Protein AF-A0A6J4KBL3-F1 (afdb_monomer)

Mean predicted aligned error: 5.26 Å

Structure (mmCIF, N/CA/C/O backbone):
data_AF-A0A6J4KBL3-F1
#
_entry.id   AF-A0A6J4KBL3-F1
#
loop_
_atom_site.group_PDB
_atom_site.id
_atom_site.type_symbol
_atom_site.label_atom_id
_atom_site.label_alt_id
_atom_site.label_comp_id
_atom_site.label_asym_id
_atom_site.label_entity_id
_atom_site.label_seq_id
_atom_site.pdbx_PDB_ins_code
_atom_site.Cartn_x
_atom_site.Cartn_y
_atom_site.Cartn_z
_atom_site.occupancy
_atom_site.B_iso_or_equiv
_atom_site.auth_seq_id
_atom_site.auth_comp_id
_atom_site.auth_asym_id
_atom_site.auth_atom_id
_atom_site.pdbx_PDB_model_num
ATOM 1 N N . MET A 1 1 ? 4.577 5.728 -20.205 1.00 89.19 1 MET A N 1
ATOM 2 C CA . MET A 1 1 ? 4.140 6.196 -18.874 1.00 89.19 1 MET A CA 1
ATOM 3 C C . MET A 1 1 ? 3.135 5.190 -18.352 1.00 89.19 1 MET A C 1
ATOM 5 O O . MET A 1 1 ? 2.407 4.637 -19.167 1.00 89.19 1 MET A O 1
ATOM 9 N N . VAL A 1 2 ? 3.138 4.914 -17.052 1.00 95.12 2 VAL A N 1
ATOM 10 C CA . VAL A 1 2 ? 2.142 4.054 -16.396 1.00 95.12 2 VAL A CA 1
ATOM 11 C C . VAL A 1 2 ? 1.475 4.836 -15.271 1.00 95.12 2 VAL A C 1
ATOM 13 O O . VAL A 1 2 ? 2.112 5.711 -14.681 1.00 95.12 2 VAL A O 1
ATOM 16 N N . THR A 1 3 ? 0.215 4.521 -14.992 1.00 95.38 3 THR A N 1
ATOM 17 C CA . THR A 1 3 ? -0.606 5.209 -13.992 1.00 95.38 3 THR A CA 1
ATOM 18 C C . THR A 1 3 ? -1.329 4.168 -13.147 1.00 95.38 3 THR A C 1
ATOM 20 O O . THR A 1 3 ? -1.824 3.180 -13.688 1.00 9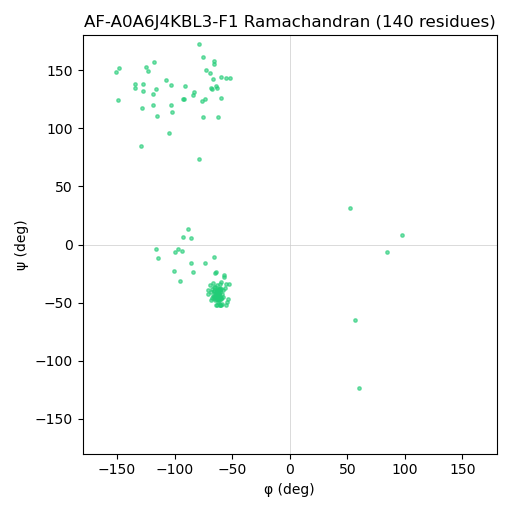5.38 3 THR A O 1
ATOM 23 N N . THR A 1 4 ? -1.333 4.354 -11.830 1.00 94.38 4 THR A N 1
ATOM 24 C CA . THR A 1 4 ? -2.048 3.492 -10.879 1.00 94.38 4 THR A CA 1
ATOM 25 C C . THR A 1 4 ? -3.545 3.806 -10.846 1.00 94.38 4 THR A C 1
ATOM 27 O O . THR A 1 4 ? -3.992 4.772 -11.466 1.00 94.38 4 THR A O 1
ATOM 30 N N . TRP A 1 5 ? -4.340 2.993 -10.144 1.00 90.69 5 TRP A N 1
ATOM 31 C CA . TRP A 1 5 ? -5.802 3.096 -10.168 1.00 90.69 5 TRP A CA 1
ATOM 32 C C . TRP A 1 5 ? -6.308 4.435 -9.615 1.00 90.69 5 TRP A C 1
ATOM 34 O O . TRP A 1 5 ? -7.193 5.050 -10.207 1.00 90.69 5 TRP A O 1
ATOM 44 N N . LEU A 1 6 ? -5.700 4.938 -8.537 1.00 92.25 6 LEU A N 1
ATOM 45 C CA . LEU A 1 6 ? -6.021 6.244 -7.944 1.00 92.25 6 LEU A CA 1
ATOM 46 C C . LEU A 1 6 ? -5.214 7.403 -8.562 1.00 92.25 6 LEU A C 1
ATOM 48 O O . LEU A 1 6 ? -5.219 8.514 -8.034 1.00 92.25 6 LEU A O 1
ATOM 52 N N . GLY A 1 7 ? -4.553 7.180 -9.704 1.00 93.44 7 GLY A N 1
ATOM 53 C CA . GLY A 1 7 ? -4.075 8.253 -10.581 1.00 93.44 7 GLY A CA 1
ATOM 54 C C . GLY A 1 7 ? -2.609 8.669 -10.426 1.00 93.44 7 GLY A C 1
ATOM 55 O O . GLY A 1 7 ? -2.181 9.636 -11.064 1.00 93.44 7 GLY A O 1
ATOM 56 N N . ARG A 1 8 ? -1.789 7.960 -9.639 1.00 94.56 8 ARG A N 1
ATOM 57 C CA . ARG A 1 8 ? -0.353 8.272 -9.536 1.00 94.56 8 ARG A CA 1
ATOM 58 C C . ARG A 1 8 ? 0.378 7.823 -10.800 1.00 94.56 8 ARG A C 1
ATOM 60 O O . ARG A 1 8 ? 0.319 6.657 -11.175 1.00 94.56 8 ARG A O 1
ATOM 67 N N . SER A 1 9 ? 1.104 8.734 -11.447 1.00 96.69 9 SER A N 1
ATOM 68 C CA . SER A 1 9 ? 1.801 8.454 -12.712 1.00 96.69 9 SER A CA 1
ATOM 69 C C . SER A 1 9 ? 3.318 8.362 -12.547 1.00 96.69 9 SER A C 1
ATOM 71 O O . SER A 1 9 ? 3.918 9.126 -11.791 1.00 96.69 9 SER A O 1
ATOM 73 N N . SER A 1 10 ? 3.945 7.432 -13.270 1.00 95.75 10 SER A N 1
ATOM 74 C CA . SER A 1 10 ? 5.404 7.285 -13.307 1.00 95.75 10 SER A CA 1
ATOM 75 C C . SER A 1 10 ? 6.054 8.494 -13.987 1.00 95.75 10 SER A C 1
ATOM 77 O O . SER A 1 10 ? 5.534 8.920 -15.025 1.00 95.75 10 SER A O 1
ATOM 79 N N . PRO A 1 11 ? 7.223 8.978 -13.529 1.00 94.38 11 PRO A N 1
ATOM 80 C CA . PRO A 1 11 ? 7.965 9.991 -14.269 1.00 94.38 11 PRO A CA 1
ATOM 81 C C . PRO A 1 11 ? 8.330 9.477 -15.676 1.00 94.38 11 PRO A C 1
ATOM 83 O O . PRO A 1 11 ? 8.603 8.279 -15.845 1.00 94.38 11 PRO A O 1
ATOM 86 N N . PRO A 1 12 ? 8.326 10.344 -16.704 1.00 93.12 12 PRO A N 1
ATOM 87 C CA . PRO A 1 12 ? 8.805 9.965 -18.025 1.00 93.12 12 PRO A CA 1
ATOM 88 C C . PRO A 1 12 ? 10.316 9.670 -17.984 1.00 93.12 12 PRO A C 1
ATOM 90 O O . PRO A 1 12 ? 11.023 10.199 -17.121 1.00 93.12 12 PRO A O 1
ATOM 93 N N . PRO A 1 13 ? 10.840 8.849 -18.913 1.00 94.06 13 PRO A N 1
ATOM 94 C CA . PRO A 1 13 ? 12.281 8.705 -19.077 1.00 94.06 13 PRO A CA 1
ATOM 95 C C . PRO A 1 13 ? 12.938 10.076 -19.316 1.00 94.06 13 PRO A C 1
ATOM 97 O O . PRO A 1 13 ? 12.360 10.916 -20.010 1.00 94.06 13 PRO A O 1
ATOM 100 N N . PRO A 1 14 ? 14.144 10.324 -18.780 1.00 93.56 14 PRO A N 1
ATOM 101 C CA . PRO A 1 14 ? 14.840 11.582 -19.020 1.00 93.56 14 PRO A CA 1
ATOM 102 C C . PRO A 1 14 ? 15.239 11.718 -20.503 1.00 93.56 14 PRO A C 1
ATOM 104 O O . PRO A 1 14 ? 15.436 10.703 -21.179 1.00 93.56 14 PRO A O 1
ATOM 107 N N . PRO A 1 15 ? 15.469 12.942 -21.019 1.00 95.88 15 PRO A N 1
ATOM 108 C CA . PRO A 1 15 ? 15.909 13.154 -22.404 1.00 95.88 15 PRO A CA 1
ATOM 109 C C . PRO A 1 15 ? 17.155 12.341 -22.792 1.00 95.88 15 PRO A C 1
ATOM 111 O O . PRO A 1 15 ? 17.262 11.850 -23.914 1.00 95.88 15 PRO A O 1
ATOM 114 N N . SER A 1 16 ? 18.072 12.123 -21.844 1.00 94.75 16 SER A N 1
ATOM 115 C CA . SER A 1 16 ? 19.273 11.301 -22.036 1.00 94.75 16 SER A CA 1
ATOM 116 C C . SER A 1 16 ? 18.965 9.850 -22.414 1.00 94.75 16 SER A C 1
ATOM 118 O O . SER A 1 16 ? 19.712 9.251 -23.186 1.00 94.75 16 SER A O 1
ATOM 120 N N . TRP A 1 17 ? 17.857 9.291 -21.923 1.00 95.88 17 TRP A N 1
ATOM 121 C CA . TRP A 1 17 ? 17.397 7.959 -22.308 1.00 95.88 17 TRP A CA 1
ATOM 122 C C . TRP A 1 17 ? 16.999 7.932 -23.788 1.00 95.88 17 TRP A C 1
ATOM 124 O O . TRP A 1 17 ? 17.419 7.040 -24.523 1.00 95.88 17 TRP A O 1
ATOM 134 N N . HIS A 1 18 ? 16.260 8.947 -24.252 1.00 95.75 18 HIS A N 1
ATOM 135 C CA . HIS A 1 18 ? 15.832 9.054 -25.649 1.00 95.75 18 HIS A CA 1
ATOM 136 C C . HIS A 1 18 ? 17.018 9.189 -26.607 1.00 95.75 18 HIS A C 1
ATOM 138 O O . HIS A 1 18 ? 17.039 8.515 -27.633 1.00 95.75 18 HIS A O 1
ATOM 144 N N . LEU A 1 19 ? 18.034 9.977 -26.243 1.00 96.56 19 LEU A N 1
ATOM 145 C CA . LEU A 1 19 ? 19.265 10.106 -27.030 1.00 96.56 19 LEU A CA 1
ATOM 146 C C . LEU A 1 19 ? 19.995 8.766 -27.187 1.00 96.56 19 LEU A C 1
ATOM 148 O O . LEU A 1 19 ? 20.496 8.458 -28.266 1.00 96.56 19 LEU A O 1
ATOM 152 N N . VAL A 1 20 ? 20.032 7.941 -26.134 1.00 96.94 20 VAL A N 1
ATOM 153 C CA . VAL A 1 20 ? 20.633 6.599 -26.202 1.00 96.94 20 VAL A CA 1
ATOM 154 C C . VAL A 1 20 ? 19.846 5.686 -27.145 1.00 96.94 20 VAL A C 1
ATOM 156 O O . VAL A 1 20 ? 20.461 4.944 -27.909 1.00 96.94 20 VAL A O 1
ATOM 159 N N . GLN A 1 21 ? 18.510 5.749 -27.131 1.00 97.38 21 GLN A N 1
ATOM 160 C CA . GLN A 1 21 ? 17.689 4.966 -28.063 1.00 97.38 21 GLN A CA 1
ATOM 161 C C . GLN A 1 21 ? 17.865 5.438 -29.512 1.00 97.38 21 GLN A C 1
ATOM 163 O O . GLN A 1 21 ? 18.085 4.611 -30.392 1.00 97.38 21 GLN A O 1
ATOM 168 N N . GLN A 1 22 ? 17.833 6.754 -29.748 1.00 96.81 22 GLN A N 1
ATOM 169 C CA . GLN A 1 22 ? 18.027 7.349 -31.074 1.00 96.81 22 GLN A CA 1
ATOM 170 C C . GLN A 1 22 ? 19.399 6.995 -31.649 1.00 96.81 22 GLN A C 1
ATOM 172 O O . GLN A 1 22 ? 19.494 6.550 -32.788 1.00 96.81 22 GLN A O 1
ATOM 177 N N . ARG A 1 23 ? 20.467 7.116 -30.851 1.00 95.88 23 ARG A N 1
ATOM 178 C CA . ARG A 1 23 ? 21.826 6.772 -31.286 1.00 95.88 23 ARG A CA 1
ATOM 179 C C . ARG A 1 23 ? 21.953 5.304 -31.681 1.00 95.88 23 ARG A C 1
ATOM 181 O O . ARG A 1 23 ? 22.649 4.990 -32.635 1.00 95.88 23 ARG A O 1
ATOM 188 N N . ALA A 1 24 ? 21.274 4.408 -30.969 1.00 96.31 24 ALA A N 1
ATOM 189 C CA . ALA A 1 24 ? 21.285 2.983 -31.280 1.00 96.31 24 ALA A CA 1
ATOM 190 C C . ALA A 1 24 ? 20.462 2.606 -32.526 1.00 96.31 24 ALA A C 1
ATOM 192 O O . ALA A 1 24 ? 20.633 1.496 -33.027 1.00 96.31 24 ALA A O 1
ATOM 193 N N . SER A 1 25 ? 19.580 3.491 -33.011 1.00 95.12 25 SER A N 1
ATOM 194 C CA . SER A 1 25 ? 18.787 3.275 -34.230 1.00 95.12 25 SER A CA 1
ATOM 195 C C . SER A 1 25 ? 19.426 3.842 -35.501 1.00 95.12 25 SER A C 1
ATOM 197 O O . SER A 1 25 ? 18.880 3.646 -36.584 1.00 95.12 25 SER A O 1
ATOM 199 N N . LEU A 1 26 ? 20.548 4.559 -35.384 1.00 96.81 26 LEU A N 1
ATOM 200 C CA . LEU A 1 26 ? 21.257 5.120 -36.533 1.00 96.81 26 LEU A CA 1
ATOM 201 C C . LEU A 1 26 ? 21.981 4.023 -37.341 1.00 96.81 26 LEU A C 1
ATOM 203 O O . LEU A 1 26 ? 22.413 3.028 -36.753 1.00 96.81 26 LEU A O 1
ATOM 207 N N . PRO A 1 27 ? 22.155 4.189 -38.665 1.00 95.25 27 PRO A N 1
ATOM 208 C CA . PRO A 1 27 ? 22.878 3.227 -39.506 1.00 95.25 27 PRO A CA 1
ATOM 209 C C . PRO A 1 27 ? 24.307 2.923 -39.028 1.00 95.25 27 PRO A C 1
ATOM 211 O O . PRO A 1 27 ? 24.777 1.794 -39.139 1.00 95.25 27 PRO A O 1
ATOM 214 N N . GLU A 1 28 ? 24.986 3.918 -38.462 1.00 96.19 28 GLU A N 1
ATOM 215 C CA . GLU A 1 28 ? 26.346 3.845 -37.920 1.00 96.19 28 GLU A CA 1
ATOM 216 C C . GLU A 1 28 ? 26.418 3.355 -36.462 1.00 96.19 28 GLU A C 1
ATOM 218 O O . GLU A 1 28 ? 27.494 3.354 -35.857 1.00 96.19 28 GLU A O 1
ATOM 223 N N . ALA A 1 29 ? 25.289 2.948 -35.870 1.00 96.38 29 ALA A N 1
ATOM 224 C CA . ALA A 1 29 ? 25.236 2.500 -34.485 1.00 96.38 29 ALA A CA 1
ATOM 225 C C . ALA A 1 29 ? 26.145 1.289 -34.249 1.00 96.38 29 ALA A C 1
ATOM 227 O O . ALA A 1 29 ? 26.014 0.236 -34.879 1.00 96.38 29 ALA A O 1
ATOM 228 N N . THR A 1 30 ? 27.034 1.398 -33.263 1.00 97.56 30 THR A N 1
ATOM 229 C CA . THR A 1 30 ? 27.912 0.285 -32.906 1.00 97.56 30 THR A CA 1
ATOM 230 C C . THR A 1 30 ? 27.149 -0.790 -32.132 1.00 97.56 30 THR A C 1
ATOM 232 O O . THR A 1 30 ? 26.128 -0.541 -31.481 1.00 97.56 30 THR A O 1
ATOM 235 N N . ALA A 1 31 ? 27.706 -2.002 -32.081 1.00 96.75 31 ALA A N 1
ATOM 236 C CA . ALA A 1 31 ? 27.178 -3.050 -31.208 1.00 96.75 31 ALA A CA 1
ATOM 237 C C . ALA A 1 31 ? 27.148 -2.621 -29.723 1.00 96.75 31 ALA A C 1
ATOM 239 O O . ALA A 1 31 ? 26.311 -3.098 -28.956 1.00 96.75 31 ALA A O 1
ATOM 240 N N . ALA A 1 32 ? 28.041 -1.718 -29.298 1.00 96.88 32 ALA A N 1
ATOM 241 C CA . ALA A 1 32 ? 28.041 -1.167 -27.945 1.00 96.88 32 ALA A CA 1
ATOM 242 C C . ALA A 1 32 ? 26.855 -0.215 -27.707 1.00 96.88 32 ALA A C 1
ATOM 244 O O . ALA A 1 32 ? 26.194 -0.334 -26.672 1.00 96.88 32 ALA A O 1
ATOM 245 N N . ASP A 1 33 ? 26.539 0.657 -28.672 1.00 97.06 33 ASP A N 1
ATOM 246 C CA . ASP A 1 33 ? 25.372 1.550 -28.615 1.00 97.06 33 ASP A CA 1
ATOM 247 C C . ASP A 1 33 ? 24.074 0.738 -28.495 1.00 97.06 33 ASP A C 1
ATOM 249 O O . ASP A 1 33 ? 23.261 0.972 -27.597 1.00 97.06 33 ASP A O 1
ATOM 253 N N . GLN A 1 34 ? 23.932 -0.305 -29.320 1.00 97.12 34 GLN A N 1
ATOM 254 C CA . GLN A 1 34 ? 22.778 -1.207 -29.286 1.00 97.12 34 GLN A CA 1
ATOM 255 C C . GLN A 1 34 ? 22.654 -1.953 -27.950 1.00 97.12 34 GLN A C 1
ATOM 257 O O . GLN A 1 34 ? 21.560 -2.045 -27.385 1.00 97.12 34 GLN A O 1
ATOM 262 N N . ARG A 1 35 ? 23.762 -2.473 -27.398 1.00 97.50 35 ARG A N 1
ATOM 263 C CA . ARG A 1 35 ? 23.755 -3.132 -26.078 1.00 97.50 35 ARG A CA 1
ATOM 264 C C . ARG A 1 35 ? 23.339 -2.171 -24.966 1.00 97.50 35 ARG A C 1
ATOM 266 O O . ARG A 1 35 ? 22.523 -2.544 -24.120 1.00 97.50 35 ARG A O 1
ATOM 273 N N . ARG A 1 36 ? 23.855 -0.939 -24.977 1.00 96.62 36 ARG A N 1
ATOM 274 C CA . ARG A 1 36 ? 23.506 0.092 -23.991 1.00 96.62 36 ARG A CA 1
ATOM 275 C C . ARG A 1 36 ? 22.022 0.451 -24.059 1.00 96.62 36 ARG A C 1
ATOM 277 O O . ARG A 1 36 ? 21.361 0.450 -23.020 1.00 96.62 36 ARG A O 1
ATOM 284 N N . ALA A 1 37 ? 21.487 0.682 -25.258 1.00 97.69 37 ALA A N 1
ATOM 285 C CA . ALA A 1 37 ? 20.072 0.989 -25.458 1.00 97.69 37 ALA A CA 1
ATOM 286 C C . ALA A 1 37 ? 19.155 -0.138 -24.968 1.00 97.69 37 ALA A C 1
ATOM 288 O O . ALA A 1 37 ? 18.215 0.123 -24.215 1.00 97.69 37 ALA A O 1
ATOM 289 N N . ARG A 1 38 ? 19.484 -1.400 -25.289 1.00 97.69 38 ARG A N 1
ATOM 290 C CA . ARG A 1 38 ? 18.757 -2.580 -24.785 1.00 97.69 38 ARG A CA 1
ATOM 291 C C . ARG A 1 38 ? 18.812 -2.690 -23.264 1.00 97.69 38 ARG A C 1
ATOM 293 O O . ARG A 1 38 ? 17.825 -3.079 -22.646 1.00 97.69 38 ARG A O 1
ATOM 300 N N . SER A 1 39 ? 19.946 -2.369 -22.639 1.00 97.31 39 SER A N 1
ATOM 301 C CA . SER A 1 39 ? 20.046 -2.364 -21.176 1.00 97.31 39 SER A CA 1
ATOM 302 C C . SER A 1 39 ? 19.126 -1.315 -20.561 1.00 97.31 39 SER A C 1
ATOM 304 O O . SER A 1 39 ? 18.271 -1.667 -19.756 1.00 97.31 39 SER A O 1
ATOM 306 N N . GLN A 1 40 ? 19.208 -0.064 -21.017 1.00 97.25 40 GLN A N 1
ATOM 307 C CA . GLN A 1 40 ? 18.365 1.012 -20.490 1.00 97.25 40 GLN A CA 1
ATOM 308 C C . GLN A 1 40 ? 16.871 0.781 -20.744 1.00 97.25 40 GLN A C 1
ATOM 310 O O . GLN A 1 40 ? 16.044 1.124 -19.902 1.00 97.25 40 GLN A O 1
ATOM 315 N N . ALA A 1 41 ? 16.500 0.185 -21.880 1.00 95.81 41 ALA A N 1
ATOM 316 C CA . ALA A 1 41 ? 15.114 -0.180 -22.157 1.00 95.81 41 ALA A CA 1
ATOM 317 C C . ALA A 1 41 ? 14.606 -1.256 -21.182 1.00 95.81 41 ALA A C 1
ATOM 319 O O . ALA A 1 41 ? 13.495 -1.148 -20.661 1.00 95.81 41 ALA A O 1
ATOM 320 N N . ARG A 1 42 ? 15.432 -2.266 -20.869 1.00 96.81 42 ARG A N 1
ATOM 321 C CA . ARG A 1 42 ? 15.103 -3.274 -19.847 1.00 96.81 42 ARG A CA 1
ATOM 322 C C . ARG A 1 42 ? 14.971 -2.655 -18.462 1.00 96.81 42 A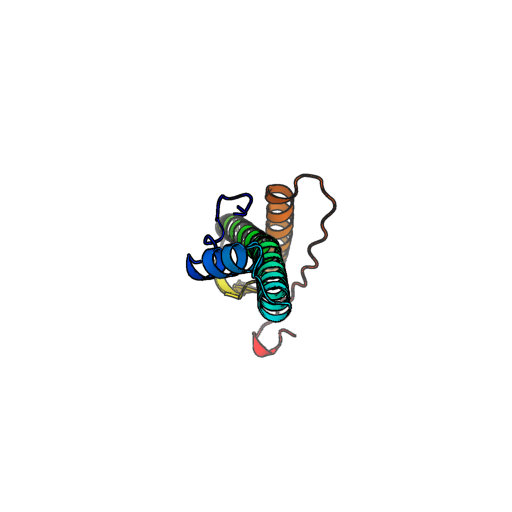RG A C 1
ATOM 324 O O . ARG A 1 42 ? 14.064 -3.036 -17.728 1.00 96.81 42 ARG A O 1
ATOM 331 N N . ASP A 1 43 ? 15.854 -1.731 -18.100 1.00 96.19 43 ASP A N 1
ATOM 332 C CA . ASP A 1 43 ? 15.830 -1.058 -16.798 1.00 96.19 43 ASP A CA 1
ATOM 333 C C . ASP A 1 43 ? 14.567 -0.205 -16.650 1.00 96.19 43 ASP A C 1
ATOM 335 O O . ASP A 1 43 ? 13.854 -0.334 -15.657 1.00 96.19 43 ASP A O 1
ATOM 339 N N . GLN A 1 44 ? 14.210 0.554 -17.690 1.00 95.44 44 GLN A N 1
ATOM 340 C CA . GLN A 1 44 ? 12.958 1.310 -17.745 1.00 95.44 44 GLN A CA 1
ATOM 341 C C . GLN A 1 44 ? 11.724 0.394 -17.668 1.00 95.44 44 GLN A C 1
ATOM 343 O O . GLN A 1 44 ? 10.735 0.709 -16.999 1.00 95.44 44 GLN A O 1
ATOM 348 N N . GLY A 1 45 ? 11.781 -0.769 -18.323 1.00 95.25 45 GLY A N 1
ATOM 349 C CA . GLY A 1 45 ? 10.747 -1.796 -18.227 1.00 95.25 45 GLY A CA 1
ATOM 350 C C . GLY A 1 45 ? 10.591 -2.350 -16.807 1.00 95.25 45 GLY A C 1
ATOM 351 O O . GLY A 1 45 ? 9.467 -2.515 -16.343 1.00 95.25 45 GLY A O 1
ATOM 352 N N . ARG A 1 46 ? 11.694 -2.601 -16.087 1.00 96.81 46 ARG A N 1
ATOM 353 C CA . ARG A 1 46 ? 11.643 -3.024 -14.674 1.00 96.81 46 ARG A CA 1
ATOM 354 C C . ARG A 1 46 ? 11.103 -1.916 -13.776 1.00 96.81 46 ARG A C 1
ATOM 356 O O . ARG A 1 46 ? 10.227 -2.181 -12.962 1.00 96.81 46 ARG A O 1
ATOM 363 N N . PHE A 1 47 ? 11.565 -0.681 -13.971 1.00 96.31 47 PHE A N 1
ATOM 364 C CA . PHE A 1 47 ? 11.095 0.484 -13.224 1.00 96.31 47 PHE A CA 1
ATOM 365 C C . PHE A 1 47 ? 9.575 0.656 -13.328 1.00 96.31 47 PHE A C 1
ATOM 367 O O . PHE A 1 47 ? 8.895 0.734 -12.312 1.00 96.31 47 PHE A O 1
ATOM 374 N N . THR A 1 48 ? 9.027 0.660 -14.546 1.00 96.25 48 THR A N 1
ATOM 375 C CA . THR A 1 48 ? 7.582 0.860 -14.761 1.00 96.25 48 THR A CA 1
ATOM 376 C C . THR A 1 48 ? 6.728 -0.281 -14.207 1.00 96.25 48 THR A C 1
ATOM 378 O O . THR A 1 48 ? 5.671 -0.014 -13.645 1.00 96.25 48 THR A O 1
ATOM 381 N N . ARG A 1 49 ? 7.185 -1.539 -14.283 1.00 95.94 49 ARG A N 1
ATOM 382 C CA . ARG A 1 49 ? 6.490 -2.670 -13.636 1.00 95.94 49 ARG A CA 1
ATOM 383 C C . ARG A 1 49 ? 6.490 -2.544 -12.115 1.00 95.94 49 ARG A C 1
ATOM 385 O O . ARG A 1 49 ? 5.433 -2.661 -11.503 1.00 95.94 49 ARG A O 1
ATOM 392 N N . ASN A 1 50 ? 7.647 -2.253 -11.518 1.00 96.50 50 ASN A N 1
ATOM 393 C CA . ASN A 1 50 ? 7.758 -2.058 -10.072 1.00 96.50 50 ASN A CA 1
ATOM 394 C C . ASN A 1 50 ? 6.908 -0.874 -9.602 1.00 96.50 50 ASN A C 1
ATOM 396 O O . ASN A 1 50 ? 6.270 -0.967 -8.561 1.00 96.50 50 ASN A O 1
ATOM 400 N N . PHE A 1 51 ? 6.854 0.206 -10.388 1.00 97.06 51 PHE A N 1
ATOM 401 C CA . PHE A 1 51 ? 6.035 1.377 -10.087 1.00 97.06 51 PHE A CA 1
ATOM 402 C C . PHE A 1 51 ? 4.552 1.022 -9.952 1.00 97.06 51 PHE A C 1
ATOM 404 O O . PHE A 1 51 ? 3.910 1.471 -9.010 1.00 97.06 51 PHE A O 1
ATOM 411 N N . VAL A 1 52 ? 4.012 0.207 -10.866 1.00 95.19 52 VAL A N 1
ATOM 412 C CA . VAL A 1 52 ? 2.614 -0.245 -10.784 1.00 95.19 52 VAL A CA 1
ATOM 413 C C . VAL A 1 52 ? 2.398 -1.070 -9.518 1.00 95.19 52 VAL A C 1
ATOM 415 O O . VAL A 1 52 ? 1.501 -0.756 -8.748 1.00 95.19 52 VAL A O 1
ATOM 418 N N . VAL A 1 53 ? 3.254 -2.062 -9.254 1.00 93.62 53 VAL A N 1
ATOM 419 C CA . VAL A 1 53 ? 3.119 -2.944 -8.080 1.00 93.62 53 VAL A CA 1
ATOM 420 C C . VAL A 1 53 ? 3.187 -2.156 -6.768 1.00 93.62 53 VAL A C 1
ATOM 422 O O . VAL A 1 53 ? 2.287 -2.252 -5.938 1.00 93.62 53 VAL A O 1
ATOM 425 N N . GLN A 1 54 ? 4.226 -1.337 -6.590 1.00 94.06 54 GLN A N 1
ATOM 426 C CA . GLN A 1 54 ? 4.418 -0.537 -5.378 1.00 94.06 54 GLN A CA 1
ATOM 427 C C . GLN A 1 54 ? 3.353 0.551 -5.236 1.00 94.06 54 GLN A C 1
ATOM 429 O O . GLN A 1 54 ? 2.881 0.821 -4.135 1.00 94.06 54 GLN A O 1
ATOM 434 N N . GLY A 1 55 ? 2.964 1.179 -6.347 1.00 95.38 55 GLY A N 1
ATOM 435 C CA . GLY A 1 55 ? 1.925 2.197 -6.354 1.00 95.38 55 GLY A CA 1
ATOM 436 C C . GLY A 1 55 ? 0.572 1.619 -5.949 1.00 95.38 55 GLY A C 1
ATOM 437 O O . GLY A 1 55 ? -0.082 2.186 -5.083 1.00 95.38 55 GLY A O 1
ATOM 438 N N . THR A 1 56 ? 0.192 0.457 -6.486 1.00 94.50 56 THR A N 1
ATOM 439 C CA . THR A 1 56 ? -1.031 -0.244 -6.078 1.00 94.50 56 THR A CA 1
ATOM 440 C C . THR A 1 56 ? -0.977 -0.678 -4.611 1.00 94.50 56 THR A C 1
ATOM 442 O O . THR A 1 56 ? -1.968 -0.518 -3.905 1.00 94.50 56 THR A O 1
ATOM 445 N N . ALA A 1 57 ? 0.170 -1.157 -4.115 1.00 92.69 57 ALA A N 1
ATOM 446 C CA . ALA A 1 57 ? 0.334 -1.477 -2.694 1.00 92.69 57 ALA A CA 1
ATOM 447 C C . ALA A 1 57 ? 0.146 -0.236 -1.797 1.00 92.69 57 ALA A C 1
ATOM 449 O O . ALA A 1 57 ? -0.556 -0.292 -0.789 1.00 92.69 57 ALA A O 1
ATOM 450 N N . ALA A 1 58 ? 0.701 0.913 -2.195 1.00 93.81 58 ALA A N 1
ATOM 451 C CA . ALA A 1 58 ? 0.519 2.169 -1.471 1.00 93.81 58 ALA A CA 1
ATOM 452 C C . ALA A 1 58 ? -0.940 2.656 -1.499 1.00 93.81 58 ALA A C 1
ATOM 454 O O . ALA A 1 58 ? -1.452 3.131 -0.488 1.00 93.81 58 ALA A O 1
ATOM 455 N N . GLU A 1 59 ? -1.628 2.527 -2.636 1.00 95.19 59 GLU A N 1
ATOM 456 C CA . GLU A 1 59 ? -3.058 2.838 -2.745 1.00 95.19 59 GLU A CA 1
ATOM 457 C C . GLU A 1 59 ? -3.899 1.939 -1.837 1.00 95.19 59 GLU A C 1
ATOM 459 O O . GLU A 1 59 ? -4.810 2.424 -1.165 1.00 95.19 59 GLU A O 1
ATOM 464 N N . TRP A 1 60 ? -3.557 0.651 -1.760 1.00 94.94 60 TRP A N 1
ATOM 465 C CA . TRP A 1 60 ? -4.239 -0.296 -0.883 1.00 94.94 60 TRP A CA 1
ATOM 466 C C . TRP A 1 60 ? -4.090 0.112 0.576 1.00 94.94 60 TRP A C 1
ATOM 468 O O . TRP A 1 60 ? -5.091 0.240 1.284 1.00 94.94 60 TRP A O 1
ATOM 478 N N . ALA A 1 61 ? -2.865 0.422 0.999 1.00 94.69 61 ALA A N 1
ATOM 479 C CA . ALA A 1 61 ? -2.604 0.851 2.362 1.00 94.69 61 ALA A CA 1
ATOM 480 C C . ALA A 1 61 ? -3.328 2.166 2.704 1.00 94.69 61 ALA A C 1
ATOM 482 O O . ALA A 1 61 ? -3.896 2.299 3.786 1.00 94.69 61 ALA A O 1
ATOM 483 N N . LEU A 1 62 ? -3.400 3.123 1.771 1.00 94.75 62 LEU A N 1
ATOM 484 C CA . LEU A 1 62 ? -4.172 4.357 1.959 1.00 94.75 62 LEU A CA 1
ATOM 485 C C . LEU A 1 62 ? -5.668 4.080 2.167 1.00 94.75 62 LEU A C 1
ATOM 487 O O . LEU A 1 62 ? -6.270 4.635 3.091 1.00 94.75 62 LEU A O 1
ATOM 491 N N . CYS A 1 63 ? -6.267 3.212 1.347 1.00 95.50 63 CYS A N 1
ATOM 492 C CA . CYS A 1 63 ? -7.664 2.802 1.502 1.00 95.50 63 CYS A CA 1
ATOM 493 C C . CYS A 1 63 ? -7.901 2.079 2.835 1.00 95.50 63 CYS A C 1
ATOM 495 O O . CYS A 1 63 ? -8.885 2.366 3.524 1.00 95.50 63 CYS A O 1
ATOM 497 N N . TRP A 1 64 ? -6.987 1.187 3.216 1.00 95.62 64 TRP A N 1
ATOM 498 C CA . TRP A 1 64 ? -7.043 0.442 4.468 1.00 95.62 64 TRP A CA 1
ATOM 499 C C . TRP A 1 64 ? -7.009 1.377 5.677 1.00 95.62 64 TRP A C 1
ATOM 501 O O . TRP A 1 64 ? -7.914 1.347 6.510 1.00 95.62 64 TRP A O 1
ATOM 511 N N . LEU A 1 65 ? -6.031 2.283 5.724 1.00 96.44 65 LEU A N 1
ATOM 512 C CA . LEU A 1 65 ? -5.883 3.271 6.788 1.00 96.44 65 LEU A CA 1
ATOM 513 C C . LEU A 1 65 ? -7.090 4.209 6.893 1.00 96.44 65 LEU A C 1
ATOM 515 O O . LEU A 1 65 ? -7.508 4.568 7.998 1.00 96.44 65 LEU A O 1
ATOM 519 N N . ALA A 1 66 ? -7.643 4.643 5.759 1.00 96.25 66 ALA A N 1
ATOM 520 C CA . ALA A 1 66 ? -8.810 5.517 5.736 1.00 96.25 66 ALA A CA 1
ATOM 521 C C . ALA A 1 66 ? -10.050 4.825 6.330 1.00 96.25 66 ALA A C 1
ATOM 523 O O . ALA A 1 66 ? -10.727 5.406 7.187 1.00 96.25 66 ALA A O 1
ATOM 524 N N . ASP A 1 67 ? -10.331 3.583 5.922 1.00 97.38 67 ASP A N 1
ATOM 525 C CA . ASP A 1 67 ? -11.475 2.827 6.439 1.00 97.38 67 ASP A CA 1
ATOM 526 C C . ASP A 1 67 ? -11.270 2.397 7.898 1.00 97.38 67 ASP A C 1
ATOM 528 O O . ASP A 1 67 ? -12.195 2.517 8.702 1.00 97.38 67 ASP A O 1
ATOM 532 N N . LEU A 1 68 ? -10.053 1.990 8.277 1.00 97.62 68 LEU A N 1
ATOM 533 C CA . LEU A 1 68 ? -9.717 1.640 9.656 1.00 97.62 68 LEU A CA 1
ATOM 534 C C . LEU A 1 68 ? -9.953 2.828 10.591 1.00 97.62 68 LEU A C 1
ATOM 536 O O . LEU A 1 68 ? -10.725 2.714 11.541 1.00 97.62 68 LEU A O 1
ATOM 540 N N . ARG A 1 69 ? -9.401 4.010 10.281 1.00 97.12 69 ARG A N 1
ATOM 541 C CA . ARG A 1 69 ? -9.635 5.225 11.086 1.00 97.12 69 ARG A CA 1
ATOM 542 C C . ARG A 1 69 ? -11.120 5.550 11.227 1.00 97.12 69 ARG A C 1
ATOM 544 O O . ARG A 1 69 ? -11.546 6.013 12.282 1.00 97.12 69 ARG A O 1
ATOM 551 N N . ARG A 1 70 ? -11.916 5.330 10.177 1.00 97.25 70 ARG A N 1
ATOM 552 C CA . ARG A 1 70 ? -13.370 5.523 10.229 1.00 97.25 70 ARG A CA 1
ATOM 553 C C . ARG A 1 70 ? -14.024 4.546 11.206 1.00 97.25 70 ARG A C 1
ATOM 555 O O . ARG A 1 70 ? -14.838 4.988 12.009 1.00 97.25 70 ARG A O 1
ATOM 562 N N . ARG A 1 71 ? -13.656 3.263 11.168 1.00 97.75 71 ARG A N 1
ATOM 563 C CA . ARG A 1 71 ? -14.191 2.222 12.063 1.00 97.75 71 ARG A CA 1
ATOM 564 C C . ARG A 1 71 ? -13.805 2.450 13.520 1.00 97.75 71 ARG A C 1
ATOM 566 O O . ARG A 1 71 ? -14.687 2.432 14.373 1.00 97.75 71 ARG A O 1
ATOM 573 N N . LEU A 1 72 ? -12.538 2.754 13.803 1.00 97.44 72 LEU A N 1
ATOM 574 C CA . LEU A 1 72 ? -12.078 3.006 15.175 1.00 97.44 72 LEU A CA 1
ATOM 575 C C . LEU A 1 72 ? -12.852 4.161 15.830 1.00 97.44 72 LEU A C 1
ATOM 577 O O . LEU A 1 72 ? -13.264 4.057 16.981 1.00 97.44 72 LEU A O 1
ATOM 581 N N . ARG A 1 73 ? -13.161 5.227 15.073 1.00 96.12 73 ARG A N 1
ATOM 582 C CA . ARG A 1 73 ? -13.985 6.347 15.569 1.00 96.12 73 ARG A CA 1
ATOM 583 C C . ARG A 1 73 ? -15.426 5.964 15.915 1.00 96.12 73 ARG A C 1
ATOM 585 O O . ARG A 1 73 ? -16.055 6.678 16.691 1.00 96.12 73 ARG A O 1
ATOM 592 N N . THR A 1 74 ? -15.960 4.891 15.334 1.00 96.19 74 THR A N 1
ATOM 593 C CA . THR A 1 74 ? -17.332 4.430 15.607 1.00 96.19 74 THR A CA 1
ATOM 594 C C . THR A 1 74 ? -17.439 3.513 16.821 1.00 96.19 74 THR A C 1
ATOM 596 O O . THR A 1 74 ? -18.541 3.339 17.332 1.00 96.19 74 THR A O 1
ATOM 599 N N . LEU A 1 75 ? -16.323 2.963 17.312 1.00 96.12 75 LEU A N 1
ATOM 600 C CA . LEU A 1 75 ? -16.320 2.124 18.510 1.00 96.12 75 LEU A CA 1
ATOM 601 C C . LEU A 1 75 ? -16.637 2.966 19.748 1.00 96.12 75 LEU A C 1
ATOM 603 O O . LEU A 1 75 ? -16.103 4.067 19.907 1.00 96.12 75 LEU A O 1
ATOM 607 N N . ALA A 1 76 ? -17.524 2.466 20.610 1.00 95.88 76 ALA A N 1
ATOM 608 C CA . ALA A 1 76 ? -17.861 3.134 21.862 1.00 95.88 76 ALA A CA 1
ATOM 609 C C . ALA A 1 76 ? -16.620 3.197 22.773 1.00 95.88 76 ALA A C 1
ATOM 611 O O . ALA A 1 76 ? -15.891 2.211 22.860 1.00 95.88 76 ALA A O 1
ATOM 612 N N . PRO A 1 77 ? -16.350 4.343 23.421 1.00 94.62 77 PRO A N 1
ATOM 613 C CA . PRO A 1 77 ? -15.210 4.467 24.316 1.00 94.62 77 PRO A CA 1
ATOM 614 C C . PRO A 1 77 ? -15.417 3.632 25.583 1.00 94.62 77 PRO A C 1
ATOM 616 O O . PRO A 1 77 ? -16.539 3.541 26.084 1.00 94.62 77 PRO A O 1
ATOM 619 N N . VAL A 1 78 ? -14.326 3.111 26.138 1.00 95.56 78 VAL A N 1
ATOM 620 C CA . VAL A 1 78 ? -14.285 2.485 27.468 1.00 95.56 78 VAL A CA 1
ATOM 621 C C . VAL A 1 78 ? -13.645 3.488 28.413 1.00 95.56 78 VAL A C 1
ATOM 623 O O . VAL A 1 78 ? -12.553 3.972 28.138 1.00 95.56 78 VAL A O 1
ATOM 626 N N . GLU A 1 79 ? -14.369 3.892 29.459 1.00 94.19 79 GLU A N 1
ATOM 627 C CA . GLU A 1 79 ? -13.914 4.914 30.421 1.00 94.19 79 GLU A CA 1
ATOM 628 C C . GLU A 1 79 ? -13.436 6.229 29.764 1.00 94.19 79 GLU A C 1
ATOM 630 O O . GLU A 1 79 ? -12.548 6.923 30.248 1.00 94.19 79 GLU A O 1
ATOM 635 N N . GLY A 1 80 ? -14.032 6.589 28.622 1.00 94.12 80 GLY A N 1
ATOM 636 C CA . GLY A 1 80 ? -13.655 7.778 27.847 1.00 94.12 80 GLY A CA 1
ATOM 637 C C . GLY A 1 80 ? -12.475 7.576 26.887 1.00 94.12 80 GLY A C 1
ATOM 638 O O . GLY A 1 80 ? -12.221 8.453 26.060 1.00 94.12 80 GLY A O 1
ATOM 639 N N . VAL A 1 81 ? -11.812 6.419 26.915 1.00 93.94 81 VAL A N 1
ATOM 640 C CA . VAL A 1 81 ? -10.688 6.068 26.038 1.00 93.94 81 VAL A CA 1
ATOM 641 C C . VAL A 1 81 ? -11.192 5.365 24.777 1.00 93.94 81 VAL A C 1
ATOM 643 O O . VAL A 1 81 ? -12.073 4.505 24.824 1.00 93.94 81 VAL A O 1
ATOM 646 N N . ARG A 1 82 ? -10.640 5.742 23.618 1.00 94.75 82 ARG A N 1
ATOM 647 C CA . ARG A 1 82 ? -10.952 5.139 22.312 1.00 94.75 82 ARG A CA 1
ATOM 648 C C . ARG A 1 82 ? -9.713 4.493 21.706 1.00 94.75 82 ARG A C 1
ATOM 650 O O . ARG A 1 82 ? -8.613 4.950 21.999 1.00 94.75 82 ARG A O 1
ATOM 657 N N . PRO A 1 83 ? -9.886 3.527 20.792 1.00 96.81 83 PRO A N 1
ATOM 658 C CA . PRO A 1 83 ? -8.783 3.018 19.997 1.00 96.81 83 PRO A CA 1
ATOM 659 C C . PRO A 1 83 ? -8.191 4.112 19.104 1.00 96.81 83 PRO A C 1
ATOM 661 O O . PRO A 1 83 ? -8.929 4.839 18.426 1.00 96.81 83 PRO A O 1
ATOM 664 N N . VAL A 1 84 ? -6.865 4.205 19.059 1.00 95.06 84 VAL A N 1
ATOM 665 C CA . VAL A 1 84 ? -6.132 5.187 18.253 1.00 95.06 84 VAL A CA 1
ATOM 666 C C . VAL A 1 84 ? -5.099 4.471 17.396 1.00 95.06 84 VAL A C 1
ATOM 668 O O . VAL A 1 84 ? -4.332 3.648 17.877 1.00 95.06 84 VAL A O 1
ATOM 671 N N . LEU A 1 85 ? -5.062 4.799 16.104 1.00 95.56 85 LEU A N 1
ATOM 672 C CA . LEU A 1 85 ? -3.989 4.353 15.219 1.00 95.56 85 LEU A CA 1
ATOM 673 C C . LEU A 1 85 ? -2.737 5.182 15.519 1.00 95.56 85 LEU A C 1
ATOM 675 O O . LEU A 1 85 ? -2.714 6.375 15.208 1.00 95.56 85 LEU A O 1
ATOM 679 N N . VAL A 1 86 ? -1.728 4.549 16.114 1.00 95.06 86 VAL A N 1
ATOM 680 C CA . VAL A 1 86 ? -0.513 5.213 16.615 1.00 95.06 86 VAL A CA 1
ATOM 681 C C . 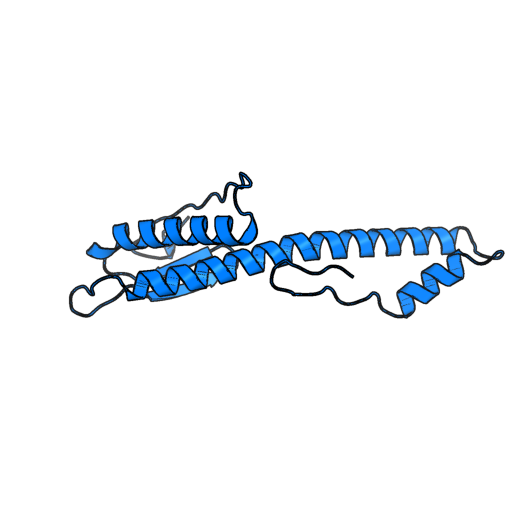VAL A 1 86 ? 0.679 5.073 15.672 1.00 95.06 86 VAL A C 1
ATOM 683 O O . VAL A 1 86 ? 1.572 5.917 15.690 1.00 95.06 86 VAL A O 1
ATOM 686 N N . TYR A 1 87 ? 0.681 4.059 14.803 1.00 93.00 87 TYR A N 1
ATOM 687 C CA . TYR A 1 87 ? 1.782 3.821 13.872 1.00 93.00 87 TYR A CA 1
ATOM 688 C C . TYR A 1 87 ? 1.319 3.190 12.558 1.00 93.00 87 TYR A C 1
ATOM 690 O O . TYR A 1 87 ? 0.310 2.481 12.510 1.00 93.00 87 TYR A O 1
ATOM 698 N N . PHE A 1 88 ? 2.076 3.465 11.495 1.00 92.19 88 PHE A N 1
ATOM 699 C CA . PHE A 1 88 ? 1.943 2.821 10.1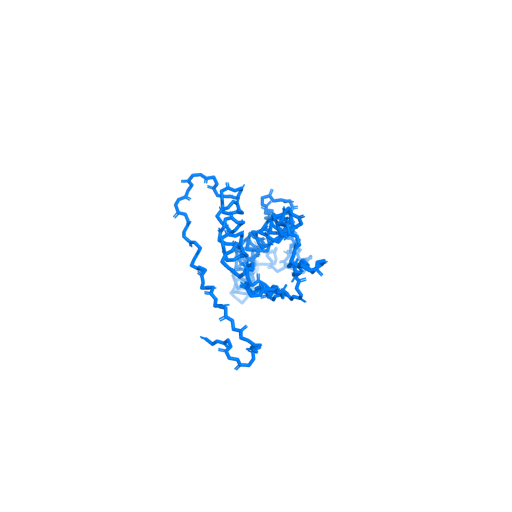95 1.00 92.19 88 PHE A CA 1
ATOM 700 C C . PHE A 1 88 ? 3.307 2.747 9.498 1.00 92.19 88 PHE A C 1
ATOM 702 O O . PHE A 1 88 ? 3.930 3.788 9.268 1.00 92.19 88 PHE A O 1
ATOM 709 N N . LEU A 1 89 ? 3.724 1.543 9.106 1.00 88.69 89 LEU A N 1
ATOM 710 C CA . LEU A 1 89 ? 4.925 1.294 8.311 1.00 88.69 89 LEU A CA 1
ATOM 711 C C . LEU A 1 89 ? 4.569 0.414 7.117 1.00 88.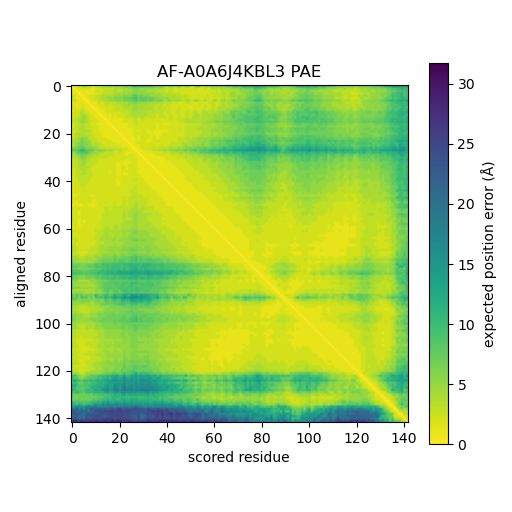69 89 LEU A C 1
ATOM 713 O O . LEU A 1 89 ? 4.747 -0.787 7.172 1.00 88.69 89 LEU A O 1
ATOM 717 N N . HIS A 1 90 ? 4.097 1.038 6.035 1.00 81.94 90 HIS A N 1
ATOM 718 C CA . HIS A 1 90 ? 3.756 0.429 4.736 1.00 81.94 90 HIS A CA 1
ATOM 719 C C . HIS A 1 90 ? 2.721 -0.714 4.767 1.00 81.94 90 HIS A C 1
ATOM 721 O O . HIS A 1 90 ? 1.644 -0.568 4.192 1.00 81.94 90 HIS A O 1
ATOM 727 N N . ASP A 1 91 ? 3.045 -1.833 5.391 1.00 85.12 91 ASP A N 1
ATOM 728 C CA . ASP A 1 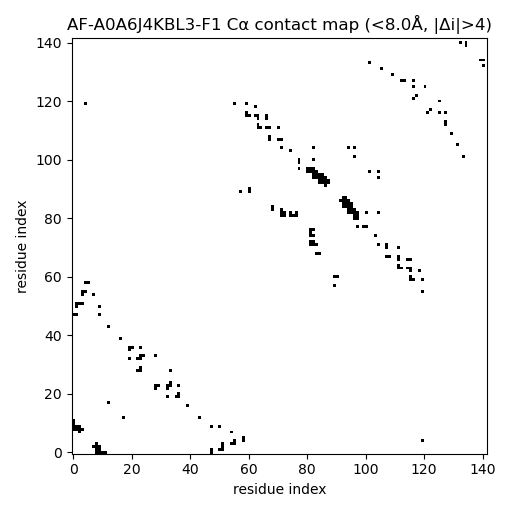91 ? 2.243 -3.036 5.584 1.00 85.12 91 ASP A CA 1
ATOM 729 C C . ASP A 1 91 ? 1.889 -3.292 7.058 1.00 85.12 91 ASP A C 1
ATOM 731 O O . ASP A 1 91 ? 0.982 -4.073 7.339 1.00 85.12 91 ASP A O 1
ATOM 735 N N . GLU A 1 92 ? 2.511 -2.575 7.992 1.00 90.50 92 GLU A N 1
ATOM 736 C CA . GLU A 1 92 ? 2.251 -2.698 9.424 1.00 90.50 92 GLU A CA 1
ATOM 737 C C . GLU A 1 92 ? 1.386 -1.546 9.959 1.00 90.50 92 GLU A C 1
ATOM 739 O O . GLU A 1 92 ? 1.606 -0.376 9.630 1.00 90.50 92 GLU A O 1
ATOM 744 N N . VAL A 1 93 ? 0.411 -1.864 10.819 1.00 93.69 93 VAL A N 1
ATOM 745 C CA . VAL A 1 93 ? -0.401 -0.890 11.568 1.00 93.69 93 VAL A CA 1
ATOM 746 C C . VAL A 1 93 ? -0.377 -1.224 13.051 1.00 93.69 93 VAL A C 1
ATOM 748 O O . VAL A 1 93 ? -0.545 -2.377 13.430 1.00 93.69 93 VAL A O 1
ATOM 751 N N . ILE A 1 94 ? -0.258 -0.198 13.892 1.00 95.00 94 ILE A N 1
ATOM 752 C CA . ILE A 1 94 ? -0.384 -0.354 15.344 1.00 95.00 94 ILE A CA 1
ATOM 753 C C . ILE A 1 94 ? -1.559 0.486 15.817 1.00 95.00 94 ILE A C 1
ATOM 755 O O . ILE A 1 94 ? -1.666 1.680 15.504 1.00 95.00 94 ILE A O 1
ATOM 759 N N . VAL A 1 95 ? -2.439 -0.152 16.584 1.00 96.62 95 VAL A N 1
ATOM 760 C CA . VAL A 1 95 ? -3.572 0.489 17.242 1.00 96.62 95 VAL A CA 1
ATOM 761 C C . VAL A 1 95 ? -3.407 0.320 18.742 1.00 96.62 95 VAL A C 1
ATOM 763 O O . VAL A 1 95 ? -3.371 -0.798 19.243 1.00 96.62 95 VAL A O 1
ATOM 766 N N . GLU A 1 96 ? -3.332 1.436 19.452 1.00 95.62 96 GLU A N 1
ATOM 767 C CA . GLU A 1 96 ? -3.423 1.446 20.906 1.00 95.62 96 GLU A CA 1
ATOM 768 C C . GLU A 1 96 ? -4.901 1.448 21.294 1.00 95.62 96 GLU A C 1
ATOM 770 O O . GLU A 1 96 ? -5.689 2.240 20.768 1.00 95.62 96 GLU A O 1
ATOM 775 N N . THR A 1 97 ? -5.306 0.528 22.167 1.00 96.38 97 THR A N 1
ATOM 776 C CA . THR A 1 97 ? -6.714 0.331 22.515 1.00 96.38 97 THR A CA 1
ATOM 777 C C . THR A 1 97 ? -6.879 -0.196 23.939 1.00 96.38 97 THR A C 1
ATOM 779 O O . THR A 1 97 ? -6.045 -0.984 24.384 1.00 96.38 97 THR A O 1
ATOM 782 N N . PRO A 1 98 ? -7.976 0.161 24.640 1.00 95.38 98 PRO A N 1
ATOM 783 C CA . PRO A 1 98 ? -8.424 -0.573 25.820 1.00 95.38 98 PRO A CA 1
ATOM 784 C C . PRO A 1 98 ? -8.551 -2.072 25.522 1.00 95.38 98 PRO A C 1
ATOM 786 O O . PRO A 1 98 ? -8.973 -2.449 24.419 1.00 95.38 98 PRO A O 1
ATOM 789 N N . ALA A 1 99 ? -8.211 -2.914 26.500 1.00 94.38 99 ALA A N 1
ATOM 790 C CA . ALA A 1 99 ? -8.193 -4.370 26.351 1.00 94.38 99 ALA A CA 1
ATOM 791 C C . ALA A 1 99 ? -9.580 -4.930 25.993 1.00 94.38 99 ALA A C 1
ATOM 793 O O . ALA A 1 99 ? -9.703 -5.851 25.190 1.00 94.38 99 ALA A O 1
ATOM 794 N N . GLU A 1 100 ? -10.638 -4.312 26.514 1.00 95.75 100 GLU A N 1
ATOM 795 C CA . GLU A 1 100 ? -12.035 -4.662 26.256 1.00 95.75 100 GLU A CA 1
ATOM 796 C C . GLU A 1 100 ? -12.434 -4.435 24.792 1.00 95.75 100 GLU A C 1
ATOM 798 O O . GLU A 1 100 ? -13.369 -5.060 24.293 1.00 95.75 100 GLU A O 1
ATOM 803 N N . LEU A 1 101 ? -11.728 -3.544 24.088 1.00 97.06 101 LEU A N 1
ATOM 804 C CA . LEU A 1 101 ? -11.964 -3.240 22.679 1.00 97.06 101 LEU A CA 1
ATOM 805 C C . LEU A 1 101 ? -11.031 -4.008 21.736 1.00 97.06 101 LEU A C 1
ATOM 807 O O . LEU A 1 101 ? -11.222 -3.913 20.525 1.00 97.06 101 LEU A O 1
ATOM 811 N N . ALA A 1 102 ? -10.068 -4.787 22.244 1.00 95.81 102 ALA A N 1
ATOM 812 C CA . ALA A 1 102 ? -9.070 -5.479 21.424 1.00 95.81 102 ALA A CA 1
ATOM 813 C C . ALA A 1 102 ? -9.698 -6.336 20.310 1.00 95.81 102 ALA A C 1
ATOM 815 O O . ALA A 1 102 ? -9.329 -6.193 19.145 1.00 95.81 102 ALA A O 1
ATOM 816 N N . GLY A 1 103 ? -10.717 -7.141 20.631 1.00 95.56 103 GLY A N 1
ATOM 817 C CA . GLY A 1 103 ? -11.423 -7.954 19.630 1.00 95.56 103 GLY A CA 1
ATOM 818 C C . GLY A 1 103 ? -12.159 -7.113 18.578 1.00 95.56 103 GLY A C 1
ATOM 819 O O . GLY A 1 103 ? -12.078 -7.388 17.383 1.00 95.56 103 GLY A O 1
ATOM 820 N N . ALA A 1 104 ? -12.814 -6.025 18.994 1.00 97.00 104 ALA A N 1
ATOM 821 C CA . ALA A 1 104 ? -13.499 -5.117 18.070 1.00 97.00 104 ALA A CA 1
ATOM 822 C C . ALA A 1 104 ? -12.515 -4.368 17.153 1.00 97.00 104 ALA A C 1
ATOM 824 O O . ALA A 1 104 ? -12.823 -4.075 15.994 1.00 97.00 104 ALA A O 1
ATOM 825 N N . VAL A 1 105 ? -11.322 -4.056 17.663 1.00 97.69 105 VAL A N 1
ATOM 826 C CA . VAL A 1 105 ? -10.229 -3.477 16.881 1.00 97.69 105 VAL A CA 1
ATOM 827 C C . VAL A 1 105 ? -9.692 -4.492 15.881 1.00 97.69 105 VAL A C 1
ATOM 829 O O . VAL A 1 105 ? -9.588 -4.147 14.706 1.00 97.69 105 VAL A O 1
ATOM 832 N N . GLU A 1 106 ? -9.421 -5.733 16.287 1.00 96.50 106 GLU A N 1
ATOM 833 C CA . GLU A 1 106 ? -8.986 -6.795 15.373 1.00 96.50 106 GLU A CA 1
ATOM 834 C C . GLU A 1 106 ? -9.976 -6.975 14.209 1.00 96.50 106 GLU A C 1
ATOM 836 O O . GLU A 1 106 ? -9.587 -6.941 13.035 1.00 96.50 106 GLU A O 1
ATOM 841 N N . GLU A 1 107 ? -11.273 -7.080 14.511 1.00 96.25 107 GLU A N 1
ATOM 842 C CA . GLU A 1 107 ? -12.320 -7.160 13.491 1.00 96.25 107 GLU A CA 1
ATOM 843 C C . GLU A 1 107 ? -12.319 -5.934 12.569 1.00 96.25 107 GLU A C 1
ATOM 845 O O . GLU A 1 107 ? -12.448 -6.067 11.346 1.00 96.25 107 GLU A O 1
ATOM 850 N N . ALA A 1 108 ? -12.149 -4.731 13.127 1.00 97.25 108 ALA A N 1
ATOM 851 C CA . ALA A 1 108 ? -12.083 -3.499 12.353 1.00 97.25 108 ALA A CA 1
ATOM 852 C C . ALA A 1 108 ? -10.871 -3.469 11.410 1.00 97.25 108 ALA A C 1
ATOM 854 O O . ALA A 1 108 ? -11.026 -3.056 10.257 1.00 97.25 108 ALA A O 1
ATOM 855 N N . VAL A 1 109 ? -9.702 -3.932 11.863 1.00 96.12 109 VAL A N 1
ATOM 856 C CA . VAL A 1 109 ? -8.473 -4.026 11.061 1.00 96.12 109 VAL A CA 1
ATOM 857 C C . VAL A 1 109 ? -8.681 -4.997 9.897 1.00 96.12 109 VAL A C 1
ATOM 859 O O . VAL A 1 109 ? -8.495 -4.600 8.739 1.00 96.12 109 VAL A O 1
ATOM 862 N N . ARG A 1 110 ? -9.152 -6.223 10.171 1.00 95.00 110 ARG A N 1
ATOM 863 C CA . ARG A 1 110 ? -9.427 -7.246 9.144 1.00 95.00 110 ARG A CA 1
ATOM 864 C C . ARG A 1 110 ? -10.493 -6.780 8.149 1.00 95.00 110 ARG A C 1
ATOM 866 O O . ARG A 1 110 ? -10.354 -6.955 6.937 1.00 95.00 110 ARG A O 1
ATOM 873 N N . ALA A 1 111 ? -11.563 -6.149 8.634 1.00 95.31 111 ALA A N 1
ATOM 874 C CA . ALA A 1 111 ? -12.641 -5.663 7.780 1.00 95.31 111 ALA A CA 1
ATOM 875 C C . ALA A 1 111 ? -12.232 -4.478 6.900 1.00 95.31 111 ALA A C 1
ATOM 877 O O . ALA A 1 111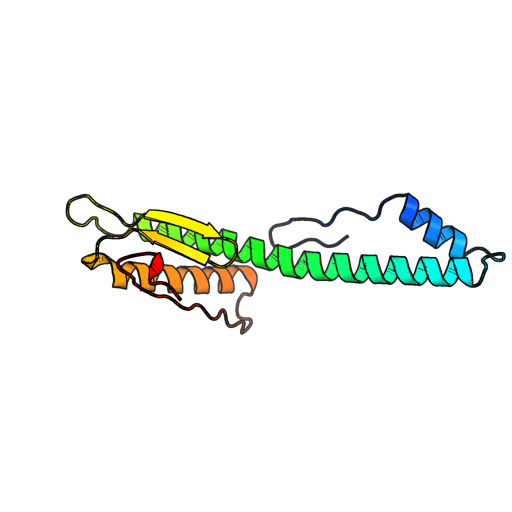 ? -12.706 -4.382 5.765 1.00 95.31 111 ALA A O 1
ATOM 878 N N . ALA A 1 112 ? -11.368 -3.595 7.400 1.00 96.00 112 ALA A N 1
ATOM 879 C CA . ALA A 1 112 ? -10.812 -2.505 6.612 1.00 96.00 112 ALA A CA 1
ATOM 880 C C . ALA A 1 112 ? -9.854 -3.026 5.528 1.00 96.00 112 ALA A C 1
ATOM 882 O O . ALA A 1 112 ? -9.929 -2.560 4.392 1.00 96.00 112 ALA A O 1
ATOM 883 N N . ALA A 1 113 ? -9.020 -4.024 5.843 1.00 93.81 113 ALA A N 1
ATOM 884 C CA . ALA A 1 113 ? -8.097 -4.644 4.886 1.00 93.81 113 ALA A CA 1
ATOM 885 C C . ALA A 1 113 ? -8.855 -5.295 3.717 1.00 93.81 113 ALA A C 1
ATOM 887 O O . ALA A 1 113 ? -8.570 -5.029 2.547 1.00 93.81 113 ALA A O 1
ATOM 888 N N . ARG A 1 114 ? -9.905 -6.071 4.021 1.00 92.62 114 ARG A N 1
ATOM 889 C CA . ARG A 1 114 ? -10.776 -6.675 3.000 1.00 92.62 114 ARG A CA 1
ATOM 890 C C . ARG A 1 114 ? -11.440 -5.620 2.116 1.00 92.62 114 ARG A C 1
ATOM 892 O O . ARG A 1 114 ? -11.415 -5.739 0.896 1.00 92.62 114 ARG A O 1
ATOM 899 N N . ARG A 1 115 ? -11.990 -4.561 2.721 1.00 94.25 115 ARG A N 1
ATOM 900 C CA . ARG A 1 115 ? -12.635 -3.465 1.983 1.00 94.25 115 ARG A CA 1
ATOM 901 C C . ARG A 1 115 ? -11.647 -2.726 1.077 1.00 94.25 115 ARG A C 1
ATOM 903 O O . ARG A 1 115 ? -12.019 -2.353 -0.030 1.00 94.25 115 ARG A O 1
ATOM 910 N N . ALA A 1 116 ? -10.407 -2.518 1.515 1.00 94.25 116 ALA A N 1
ATOM 911 C CA . ALA A 1 116 ? -9.359 -1.945 0.670 1.00 94.25 116 ALA A CA 1
ATOM 912 C C . ALA A 1 116 ? -9.040 -2.848 -0.535 1.00 94.25 116 ALA A C 1
ATOM 914 O O . ALA A 1 116 ? -8.910 -2.353 -1.655 1.00 94.25 116 ALA A O 1
ATOM 915 N N . GLY A 1 117 ? -9.003 -4.168 -0.322 1.00 92.81 117 GLY A N 1
ATOM 916 C CA . GLY A 1 117 ? -8.883 -5.159 -1.392 1.00 92.81 117 GLY A CA 1
ATOM 917 C C . GLY A 1 117 ? -10.029 -5.068 -2.403 1.00 92.81 117 GLY A C 1
ATOM 918 O O . GLY A 1 117 ? -9.788 -4.919 -3.598 1.00 92.81 117 GLY A O 1
ATOM 919 N N . GLU A 1 118 ? -11.276 -5.063 -1.930 1.00 92.69 118 GLU A N 1
ATOM 920 C CA . GLU A 1 118 ? -12.472 -4.934 -2.778 1.00 92.69 118 GLU A CA 1
ATOM 921 C C . GLU A 1 118 ? -12.487 -3.623 -3.582 1.00 92.69 118 GLU A C 1
ATOM 923 O O . GLU A 1 118 ? -12.888 -3.616 -4.745 1.00 92.69 118 GLU A O 1
ATOM 928 N N . LEU A 1 119 ? -12.031 -2.510 -2.996 1.00 93.06 119 LEU A N 1
ATOM 929 C CA . LEU A 1 119 ? -11.985 -1.209 -3.674 1.00 93.06 119 LEU A CA 1
ATOM 930 C C . LEU A 1 119 ? -11.012 -1.181 -4.859 1.00 93.06 119 LEU A C 1
ATOM 932 O O . LEU A 1 119 ? -11.301 -0.521 -5.856 1.00 93.06 119 LEU A O 1
ATOM 936 N N . LEU A 1 120 ? -9.870 -1.866 -4.753 1.00 92.12 120 LEU A N 1
ATOM 937 C CA . LEU A 1 120 ? -8.826 -1.840 -5.785 1.00 92.12 120 LEU A CA 1
ATOM 938 C C . LEU A 1 120 ? -8.905 -3.003 -6.770 1.00 92.12 120 LEU A C 1
ATOM 940 O O . LEU A 1 120 ? -8.545 -2.844 -7.933 1.00 92.12 120 LEU A O 1
ATOM 944 N N . PHE A 1 121 ? -9.374 -4.163 -6.317 1.00 91.38 121 PHE A N 1
ATOM 945 C CA . PHE A 1 121 ? -9.363 -5.402 -7.097 1.00 91.38 121 PHE A CA 1
ATOM 946 C C . PHE A 1 121 ? -10.773 -5.927 -7.405 1.00 91.38 121 PHE A C 1
ATOM 948 O O . PHE A 1 121 ? -10.931 -6.902 -8.144 1.00 91.38 121 PHE A O 1
ATOM 955 N N . GLY A 1 122 ? -11.824 -5.282 -6.891 1.00 90.44 122 GLY A N 1
ATOM 956 C CA . GLY A 1 122 ? -13.205 -5.700 -7.109 1.00 90.44 122 GLY A CA 1
ATOM 957 C C . GLY A 1 122 ? -13.453 -7.113 -6.58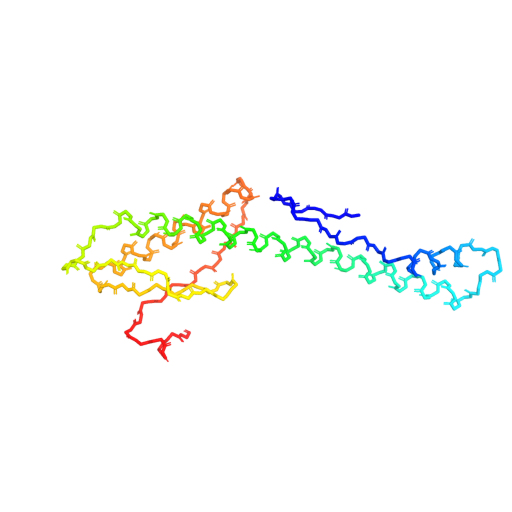3 1.00 90.44 122 GLY A C 1
ATOM 958 O O . GLY A 1 122 ? -13.229 -7.402 -5.413 1.00 90.44 122 GLY A O 1
ATOM 959 N N . ARG A 1 123 ? -13.925 -8.003 -7.466 1.00 88.12 123 ARG A N 1
ATOM 960 C CA . ARG A 1 123 ? -14.168 -9.428 -7.158 1.00 88.12 123 ARG A CA 1
ATOM 961 C C . ARG A 1 123 ? -12.980 -10.335 -7.489 1.00 88.12 123 ARG A C 1
ATOM 963 O O . ARG A 1 123 ? -13.130 -11.555 -7.469 1.00 88.12 123 ARG A O 1
ATOM 970 N N . PHE A 1 124 ? -11.843 -9.769 -7.885 1.00 86.75 124 PHE A N 1
ATOM 971 C CA . PHE A 1 124 ? -10.670 -10.570 -8.201 1.00 86.75 124 PHE A CA 1
ATOM 972 C C . PHE A 1 124 ? -10.142 -11.229 -6.913 1.00 86.75 124 PHE A C 1
ATOM 974 O O . PHE A 1 124 ? -10.054 -10.543 -5.893 1.00 86.75 124 PHE A O 1
ATOM 981 N N . PRO A 1 125 ? -9.815 -12.534 -6.922 1.00 77.62 125 PRO A N 1
ATOM 982 C CA . PRO A 1 125 ? -9.467 -13.268 -5.709 1.00 77.62 125 PRO A CA 1
ATOM 983 C C . PRO A 1 125 ? -8.022 -12.969 -5.285 1.00 77.62 125 PRO A C 1
ATOM 985 O O . PRO A 1 125 ? -7.127 -13.788 -5.474 1.00 77.62 125 PRO A O 1
ATOM 988 N N . VAL A 1 126 ? -7.782 -11.771 -4.745 1.00 79.81 126 VAL A N 1
ATOM 989 C CA . VAL A 1 126 ? -6.518 -11.432 -4.077 1.00 79.81 126 VAL A CA 1
ATOM 990 C C . VAL A 1 126 ? -6.655 -11.726 -2.593 1.00 79.81 126 VAL A C 1
ATOM 992 O O . VAL A 1 126 ? -7.549 -11.199 -1.932 1.00 79.81 126 VAL A O 1
ATOM 995 N N . GLU A 1 127 ? -5.745 -12.539 -2.069 1.00 76.44 127 GLU A N 1
ATOM 996 C CA . GLU A 1 127 ? -5.617 -12.765 -0.636 1.00 76.44 127 GLU A CA 1
ATOM 997 C C . GLU A 1 127 ? -4.585 -11.795 -0.050 1.00 76.44 127 GLU A C 1
ATOM 999 O O . GLU A 1 127 ? -3.447 -11.723 -0.514 1.00 76.44 127 GLU A O 1
ATOM 1004 N N . PHE A 1 128 ? -4.994 -11.040 0.969 1.00 75.88 128 PHE A N 1
ATOM 1005 C CA . PHE A 1 128 ? -4.101 -10.204 1.768 1.00 75.88 128 PHE A CA 1
ATOM 1006 C C . PHE A 1 128 ? -3.908 -10.902 3.108 1.00 75.88 128 PHE A C 1
ATOM 1008 O O . PHE A 1 128 ? -4.759 -10.785 3.992 1.00 75.88 128 PHE A O 1
ATOM 1015 N N . ALA A 1 129 ? -2.824 -11.669 3.229 1.00 79.38 129 ALA A N 1
ATOM 1016 C CA . ALA A 1 129 ? -2.462 -12.313 4.483 1.00 79.38 129 ALA A CA 1
ATOM 1017 C C . ALA A 1 129 ? -2.179 -11.227 5.527 1.00 79.38 129 ALA A C 1
ATOM 1019 O O . ALA A 1 129 ? -1.204 -10.488 5.417 1.00 79.38 129 ALA A O 1
ATOM 1020 N N . LEU A 1 130 ? -3.078 -11.106 6.499 1.00 85.31 130 LEU A N 1
ATOM 1021 C CA . LEU A 1 130 ? -2.963 -10.164 7.599 1.00 85.31 130 LEU A CA 1
ATOM 1022 C C . LEU A 1 130 ? -2.832 -10.959 8.895 1.00 85.31 130 LEU A C 1
ATOM 1024 O O . LEU A 1 130 ? -3.806 -11.577 9.346 1.00 85.31 130 LEU A O 1
ATOM 1028 N N . ASP A 1 131 ? -1.644 -10.907 9.485 1.00 88.12 131 ASP A N 1
ATOM 1029 C CA . ASP A 1 131 ? -1.447 -11.345 10.858 1.00 88.12 131 ASP A CA 1
ATOM 1030 C C . ASP A 1 131 ? -1.843 -10.211 11.809 1.00 88.12 131 ASP A C 1
ATOM 1032 O O . ASP A 1 131 ? -1.490 -9.052 11.590 1.00 88.12 131 ASP A O 1
ATOM 1036 N N . VAL A 1 132 ? -2.647 -10.529 12.821 1.00 89.44 132 VAL A N 1
ATOM 1037 C CA . VAL A 1 132 ? -3.079 -9.554 13.827 1.00 89.44 132 VAL A CA 1
ATOM 1038 C C . VAL A 1 132 ? -2.779 -10.147 15.183 1.00 89.44 132 VAL A C 1
ATOM 1040 O O . VAL A 1 132 ? -3.347 -11.170 15.558 1.00 89.44 132 VAL A O 1
ATOM 1043 N N . GLN A 1 133 ? -1.906 -9.468 15.913 1.00 89.56 133 GLN A N 1
ATOM 1044 C CA . GLN A 1 133 ? -1.494 -9.853 17.249 1.00 89.56 133 GLN A CA 1
ATOM 1045 C C . GLN A 1 133 ? -1.944 -8.773 18.235 1.00 89.56 133 GLN A C 1
ATOM 1047 O O . GLN A 1 133 ? -1.772 -7.578 17.989 1.00 89.56 133 GLN A O 1
ATOM 1052 N N . CYS A 1 134 ? -2.539 -9.191 19.351 1.00 87.38 134 CYS A N 1
ATOM 1053 C CA . CYS A 1 134 ? -2.844 -8.305 20.469 1.00 87.38 134 CYS A CA 1
ATOM 1054 C C . CYS A 1 134 ? -1.797 -8.532 21.557 1.00 87.38 134 CYS A C 1
ATOM 1056 O O . CYS A 1 134 ? -1.748 -9.607 22.152 1.00 87.38 134 CYS A O 1
ATOM 1058 N N . VAL A 1 135 ? -0.976 -7.518 21.816 1.00 86.44 135 VAL A N 1
ATOM 1059 C CA . VAL A 1 135 ? 0.138 -7.576 22.771 1.00 86.44 135 VAL A CA 1
ATOM 1060 C C . VAL A 1 135 ? 0.013 -6.467 23.811 1.00 86.44 135 VAL A C 1
ATOM 1062 O O . VAL A 1 135 ? -0.582 -5.424 23.538 1.00 86.44 135 VAL A O 1
ATOM 1065 N N . GLN A 1 136 ? 0.559 -6.683 25.012 1.00 77.62 136 GLN A N 1
ATOM 1066 C CA . GLN A 1 136 ? 0.566 -5.661 26.070 1.00 77.62 136 GLN A CA 1
ATOM 1067 C C . GLN A 1 136 ? 1.743 -4.692 25.919 1.00 77.62 136 GLN A C 1
ATOM 1069 O O . GLN A 1 136 ? 1.676 -3.550 26.373 1.00 77.62 136 GLN A O 1
ATOM 1074 N N . SER A 1 137 ? 2.807 -5.133 25.246 1.00 71.88 137 SER A N 1
ATOM 1075 C CA . SER A 1 137 ? 3.968 -4.326 24.887 1.00 71.88 137 SER A CA 1
ATOM 1076 C C . SER A 1 137 ? 4.344 -4.577 23.433 1.00 71.88 137 SER A C 1
ATOM 1078 O O . SER A 1 137 ? 4.394 -5.720 22.990 1.00 71.88 137 SER A O 1
ATOM 1080 N N . TYR A 1 138 ? 4.684 -3.521 22.691 1.00 57.78 138 TYR A N 1
ATOM 1081 C CA . TYR A 1 138 ? 5.143 -3.650 21.302 1.00 57.78 138 TYR A CA 1
ATOM 1082 C C . TYR A 1 138 ? 6.382 -4.554 21.161 1.00 57.78 138 TYR A C 1
ATOM 1084 O O . TYR A 1 138 ? 6.571 -5.182 20.129 1.00 57.78 138 TYR A O 1
ATOM 1092 N N . ALA A 1 139 ? 7.200 -4.677 22.213 1.00 64.19 139 ALA A N 1
ATOM 1093 C CA . ALA A 1 139 ? 8.359 -5.573 22.231 1.00 64.19 139 ALA A CA 1
ATOM 1094 C C . ALA A 1 139 ? 7.997 -7.074 22.167 1.00 64.19 139 ALA A C 1
ATOM 1096 O O . ALA A 1 139 ? 8.888 -7.903 22.006 1.00 64.19 139 ALA A O 1
ATOM 1097 N N . GLU A 1 140 ? 6.717 -7.418 22.323 1.00 66.94 140 GLU A N 1
ATOM 1098 C CA . GLU A 1 140 ? 6.195 -8.788 22.276 1.00 66.94 140 GLU A CA 1
ATOM 1099 C C . GLU A 1 140 ? 5.564 -9.129 20.917 1.00 66.94 140 GLU A C 1
ATOM 1101 O O . GLU A 1 140 ? 5.191 -10.280 20.707 1.00 66.94 140 GLU A O 1
ATOM 1106 N N . ALA A 1 141 ? 5.434 -8.153 20.008 1.00 60.06 141 ALA A N 1
ATOM 1107 C CA . ALA A 1 141 ? 4.950 -8.387 18.650 1.00 60.06 141 ALA A CA 1
ATOM 1108 C C . ALA A 1 141 ? 6.068 -9.023 17.805 1.00 60.06 141 ALA A C 1
ATOM 1110 O O . ALA A 1 141 ? 7.170 -8.470 17.721 1.00 60.06 141 ALA A O 1
ATOM 1111 N N . GLY A 1 142 ? 5.798 -10.191 17.211 1.00 52.50 142 GLY A N 1
ATOM 1112 C CA . GLY A 1 142 ? 6.782 -10.990 16.470 1.00 52.50 142 GLY A CA 1
ATOM 1113 C C . GLY A 1 142 ? 6.152 -11.971 15.499 1.00 52.50 142 GLY A C 1
ATOM 1114 O O . GLY A 1 142 ? 5.330 -12.800 15.950 1.00 52.50 142 GLY A O 1
#

InterPro domains:
  IPR002298 DNA polymerase A [PTHR10133] (19-141)
  IPR043502 DNA/RNA polymerase superfamily [SSF56672] (2-141)

Foldseek 3Di:
DDAEPVGDDDDDDDVVLVVLLVLCPDPPRDPVSVVVNVVSVVVVVVVRVVCHVLVLLQQLVVQLVVQLVVQQVPDDADVNHTWDFDDDDSLDTDIDGDPVCLVVSVVSSVVSSVVSCCVRPNPPPDDDDDDDDDDPDPVPPD

Organism: NCBI:txid335381

Solvent-accessible surface area (backbone atoms only — not comparable to full-atom values): 8488 Å² total; per-residue (Å²): 125,54,66,33,95,91,63,60,63,51,81,73,82,56,72,69,55,54,52,40,46,53,52,32,69,41,95,85,39,46,74,66,41,40,51,51,30,54,48,53,52,51,50,52,52,50,49,54,53,49,47,46,56,54,44,46,51,52,52,34,39,53,43,18,54,55,44,27,57,55,46,41,71,69,50,81,54,58,98,82,48,58,52,40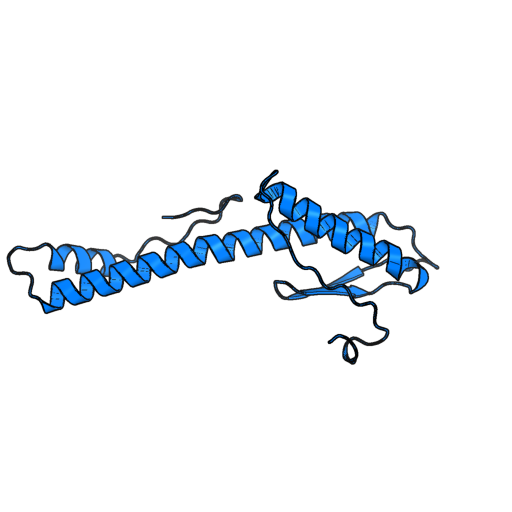,82,79,47,74,60,86,88,47,75,41,67,51,57,58,78,92,45,45,67,63,48,52,52,35,50,53,52,16,46,52,50,20,47,38,74,76,50,53,87,55,95,76,85,79,92,76,88,84,83,92,65,97,45,78,92,71,65,128

Secondary structure (DSSP, 8-state):
--B-TT--BPPPPPHHHHHHHHHHTSTT--HHHHHHHHHHHHHHHHHHHHHHHHHHHHHHHHHHHHHHHHHHHHSPPBTTB--EEEEEETTEEEEE--GGGHHHHHHHHHHHHHHHHHHHHTTS-----------SSGGG--

pLDDT: mean 92.55, std 7.85, range [52.5, 97.75]

Sequence (142 aa):
MVTTWLGRSSPPPPPSWHLVQQRASLPEATAADQRRARSQARDQGRFTRNFVVQGTAAEWALCWLADLRRRLRTLAPVEGVRPVLVYFLHDEVIVETPAELAGAVEEAVRAAARRAGELLFGRFPVEFALDVQCVQSYAEAG

Radius of gyration: 22.79 Å; Cα contacts (8 Å, |Δi|>4): 125; chains: 1; bounding box: 46×26×70 Å

Nearest PDB structures (foldseek):
  2q7g-assembly1_A-2  TM=2.687E-01  e=9.201E+00  Methanosarcina mazei